Protein AF-A0A7G2JZI9-F1 (afdb_monomer_lite)

pLDDT: mean 90.61, std 13.91, range [40.75, 98.56]

Structure (mmCIF, N/CA/C/O backbone):
data_AF-A0A7G2JZI9-F1
#
_entry.id   AF-A0A7G2JZI9-F1
#
loop_
_atom_site.group_PDB
_atom_site.id
_atom_site.type_symbol
_atom_site.label_atom_id
_atom_site.label_alt_id
_atom_site.label_comp_id
_atom_site.label_asym_id
_atom_site.label_entity_id
_atom_site.label_seq_id
_atom_site.pdbx_PDB_ins_code
_atom_site.Cartn_x
_atom_site.Cartn_y
_atom_site.Cartn_z
_atom_site.occupancy
_atom_site.B_iso_or_equiv
_atom_site.auth_seq_id
_atom_site.auth_comp_id
_atom_site.auth_asym_id
_atom_site.auth_atom_id
_atom_site.pdbx_PDB_model_num
ATOM 1 N N . LEU A 1 1 ? 19.850 8.575 17.301 1.00 40.75 1 LEU A N 1
ATOM 2 C CA . LEU A 1 1 ? 19.938 7.254 16.638 1.00 40.75 1 LEU A CA 1
ATOM 3 C C . LEU A 1 1 ? 19.570 7.448 15.174 1.00 40.75 1 LEU A C 1
ATOM 5 O O . LEU A 1 1 ? 18.398 7.487 14.834 1.00 40.75 1 LEU A O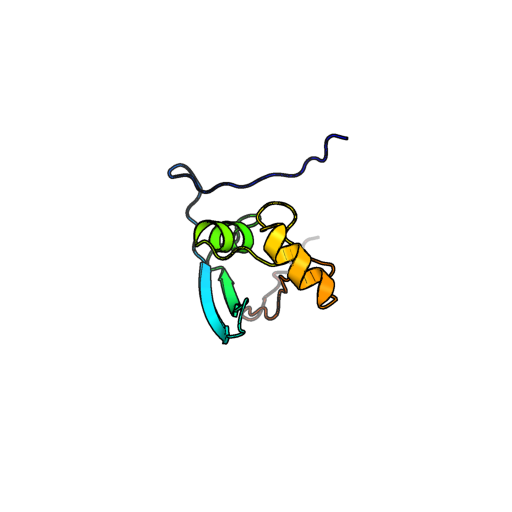 1
ATOM 9 N N . SER A 1 2 ? 20.567 7.726 14.338 1.00 44.88 2 SER A N 1
ATOM 10 C CA . SER A 1 2 ? 20.406 7.973 12.905 1.00 44.88 2 SER A CA 1
ATOM 11 C C . SER A 1 2 ? 20.150 6.647 12.182 1.00 44.88 2 SER A C 1
ATOM 13 O O . SER A 1 2 ? 21.097 5.981 11.759 1.00 44.88 2 SER A O 1
ATOM 15 N N . SER A 1 3 ? 18.891 6.217 12.081 1.00 48.19 3 SER A N 1
ATOM 16 C CA . SER A 1 3 ? 18.553 5.091 11.211 1.00 48.19 3 SER A CA 1
ATOM 17 C C . SER A 1 3 ? 18.741 5.562 9.766 1.00 48.19 3 SER A C 1
ATOM 19 O O . SER A 1 3 ? 18.225 6.605 9.373 1.00 48.19 3 SER A O 1
ATOM 21 N N . GLY A 1 4 ? 19.530 4.845 8.961 1.00 57.59 4 GLY A N 1
ATOM 22 C CA . GLY A 1 4 ? 19.762 5.139 7.537 1.00 57.59 4 GLY A CA 1
ATOM 23 C C . GLY A 1 4 ? 18.521 4.917 6.660 1.00 57.59 4 GLY A C 1
ATOM 24 O O . GLY A 1 4 ? 18.616 4.418 5.539 1.00 57.59 4 GLY A O 1
ATOM 25 N N . GLU A 1 5 ? 17.338 5.216 7.185 1.00 62.84 5 GLU A N 1
ATOM 26 C CA . GLU A 1 5 ? 16.055 4.919 6.586 1.00 62.84 5 GLU A CA 1
ATOM 27 C C . GLU A 1 5 ? 15.659 5.984 5.570 1.00 62.84 5 GLU A C 1
ATOM 29 O O . GLU A 1 5 ? 15.391 7.140 5.886 1.00 62.84 5 GLU A O 1
ATOM 34 N N . ARG A 1 6 ? 15.585 5.563 4.308 1.00 79.50 6 ARG A N 1
ATOM 35 C CA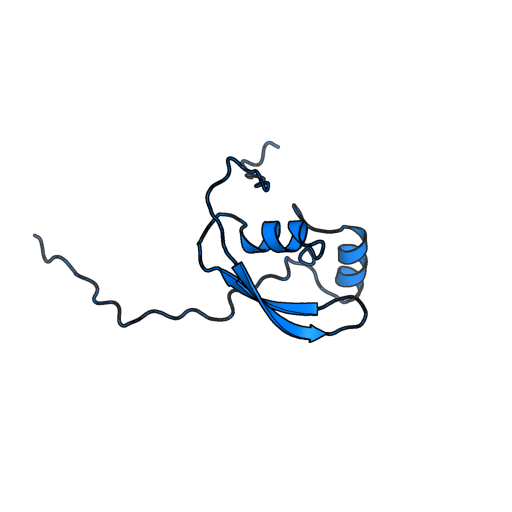 . ARG A 1 6 ? 15.200 6.430 3.195 1.00 79.50 6 ARG A CA 1
ATOM 36 C C . ARG A 1 6 ? 13.688 6.666 3.205 1.00 79.50 6 ARG A C 1
ATOM 38 O O . ARG A 1 6 ? 12.912 5.722 3.038 1.00 79.50 6 ARG A O 1
ATOM 45 N N . ILE A 1 7 ? 13.281 7.923 3.364 1.00 85.94 7 ILE A N 1
ATOM 46 C CA . ILE A 1 7 ? 11.924 8.385 3.047 1.00 85.94 7 ILE A CA 1
ATOM 47 C C . ILE A 1 7 ? 11.866 8.677 1.543 1.00 85.94 7 ILE A C 1
ATOM 49 O O . ILE A 1 7 ? 12.771 9.297 0.989 1.00 85.94 7 ILE A O 1
ATOM 53 N N . VAL A 1 8 ? 10.810 8.215 0.879 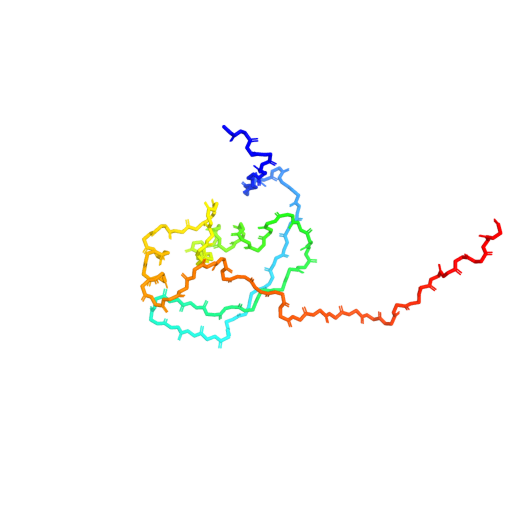1.00 91.81 8 VAL A N 1
ATOM 54 C CA . VAL A 1 8 ? 10.546 8.413 -0.551 1.00 91.81 8 VAL A CA 1
ATOM 55 C C . VAL A 1 8 ? 9.336 9.334 -0.687 1.00 91.81 8 VAL A C 1
ATOM 57 O O . VAL A 1 8 ? 8.373 9.198 0.059 1.00 91.81 8 VAL A O 1
ATOM 60 N N . ARG A 1 9 ? 9.387 10.288 -1.619 1.00 90.50 9 ARG A N 1
ATOM 61 C CA . ARG A 1 9 ? 8.309 11.254 -1.872 1.00 90.50 9 ARG A CA 1
ATOM 62 C C . ARG A 1 9 ? 7.962 11.281 -3.355 1.00 90.50 9 ARG A C 1
ATOM 64 O O . ARG A 1 9 ? 8.835 11.045 -4.190 1.00 90.50 9 ARG A O 1
ATOM 71 N N . VAL A 1 10 ? 6.705 11.590 -3.663 1.00 90.75 10 VAL A N 1
ATOM 72 C CA . VAL A 1 10 ? 6.274 11.888 -5.035 1.00 90.75 10 VAL A CA 1
ATOM 73 C C . VAL A 1 10 ? 6.871 13.232 -5.458 1.00 90.75 10 VAL A C 1
ATOM 75 O O . VAL A 1 10 ? 6.884 14.183 -4.680 1.00 90.75 10 VAL A O 1
ATOM 78 N N . SER A 1 11 ? 7.416 13.292 -6.670 1.00 93.38 11 SER A N 1
ATOM 79 C CA . SER A 1 11 ? 8.054 14.476 -7.249 1.00 93.38 11 SER A CA 1
ATOM 80 C C . SER A 1 11 ? 7.993 14.371 -8.768 1.00 93.38 11 SER A C 1
ATOM 82 O O . SER A 1 11 ? 8.170 13.280 -9.313 1.00 93.38 11 SER A O 1
ATOM 84 N N . GLU A 1 12 ? 7.785 15.499 -9.447 1.00 91.06 12 GLU A N 1
ATOM 85 C CA . GLU A 1 12 ? 7.811 15.577 -10.914 1.00 91.06 12 GLU A CA 1
ATOM 86 C C . GLU A 1 12 ? 9.177 15.192 -11.496 1.00 91.06 12 GLU A C 1
ATOM 88 O O . GLU A 1 12 ? 9.260 14.636 -12.585 1.00 91.06 12 GLU A O 1
ATOM 93 N N . GLN A 1 13 ? 10.256 15.430 -10.745 1.00 93.38 13 GLN A N 1
ATOM 94 C CA . GLN A 1 13 ? 11.621 15.042 -11.106 1.00 93.38 13 GLN A CA 1
ATOM 95 C C . GLN A 1 13 ? 11.953 13.597 -10.680 1.00 93.38 13 GLN A C 1
ATOM 97 O O . GLN A 1 13 ? 13.090 13.139 -10.822 1.00 93.38 13 GLN A O 1
ATOM 102 N N . GLY A 1 14 ? 10.983 12.874 -10.111 1.00 91.69 14 GLY A N 1
ATOM 103 C CA . GLY A 1 14 ? 11.129 11.498 -9.656 1.00 91.69 14 GLY A CA 1
ATOM 104 C C . GLY A 1 14 ? 11.240 10.487 -10.800 1.00 91.69 14 GLY A C 1
ATOM 105 O O . GLY A 1 14 ? 10.952 10.762 -11.962 1.00 91.69 14 GLY A O 1
ATOM 106 N N . LYS A 1 15 ? 11.648 9.257 -10.467 1.00 94.44 15 LYS A N 1
ATOM 107 C CA . LYS A 1 15 ? 11.660 8.161 -11.448 1.00 94.44 15 LYS A CA 1
ATOM 108 C C . LYS A 1 15 ? 10.218 7.771 -11.810 1.00 94.44 15 LYS A C 1
ATOM 110 O O . LYS A 1 15 ? 9.430 7.555 -10.883 1.00 94.44 15 LYS A O 1
ATOM 115 N N . PRO A 1 16 ? 9.898 7.553 -13.102 1.00 96.88 16 PRO A N 1
ATOM 116 C CA . PRO A 1 16 ? 8.598 7.029 -13.511 1.00 96.88 16 PRO A CA 1
ATOM 117 C C . PRO A 1 16 ? 8.250 5.751 -12.746 1.00 96.88 16 PRO A C 1
ATOM 119 O O . PRO A 1 16 ? 9.098 4.854 -12.600 1.00 96.88 16 PRO A O 1
ATOM 122 N N . SER A 1 17 ? 7.026 5.713 -12.221 1.00 97.56 17 SER A N 1
ATOM 123 C CA . SER A 1 17 ? 6.529 4.656 -11.342 1.00 97.56 17 SER A CA 1
ATOM 124 C C . SER A 1 17 ? 5.047 4.392 -11.616 1.00 97.56 17 SER A C 1
ATOM 126 O O . SER A 1 17 ? 4.260 5.332 -11.666 1.00 97.56 17 SER A O 1
ATOM 128 N N . GLU A 1 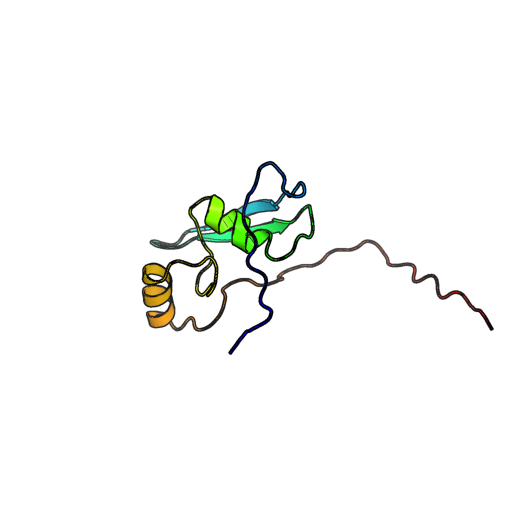18 ? 4.654 3.126 -11.759 1.00 98.25 18 GLU A N 1
ATOM 129 C CA . GLU A 1 18 ? 3.262 2.714 -12.007 1.00 98.25 18 GLU A CA 1
ATOM 130 C C . GLU A 1 18 ? 2.889 1.525 -11.109 1.00 98.25 18 GLU A C 1
ATOM 132 O O . GLU A 1 18 ? 3.596 0.514 -11.053 1.00 98.25 18 GLU A O 1
ATOM 137 N N . THR A 1 19 ? 1.748 1.639 -10.425 1.00 98.50 19 THR A N 1
ATOM 138 C CA . THR A 1 19 ? 1.131 0.566 -9.632 1.00 98.50 19 THR A CA 1
ATOM 139 C C . THR A 1 19 ? -0.335 0.471 -10.026 1.00 98.50 19 THR A C 1
ATOM 141 O O . THR A 1 19 ? -1.037 1.479 -10.000 1.00 98.50 19 THR A O 1
ATOM 144 N N . ARG A 1 20 ? -0.805 -0.729 -10.365 1.00 98.44 20 ARG A N 1
ATOM 145 C CA . ARG A 1 20 ? -2.222 -0.995 -10.642 1.00 98.44 20 ARG A CA 1
ATOM 146 C C . ARG A 1 20 ? -2.895 -1.522 -9.385 1.00 98.44 20 ARG A C 1
ATOM 148 O O . ARG A 1 20 ? -2.320 -2.372 -8.708 1.00 98.44 20 ARG A O 1
ATOM 155 N N . PHE A 1 21 ? -4.099 -1.048 -9.095 1.00 98.44 21 PHE A N 1
ATOM 156 C CA . PHE A 1 21 ? -4.867 -1.465 -7.925 1.00 98.44 21 PHE A CA 1
ATOM 157 C C . PHE A 1 21 ? -6.207 -2.064 -8.353 1.00 98.44 21 PHE A C 1
ATOM 159 O O . PHE A 1 21 ? -6.872 -1.522 -9.234 1.00 98.44 21 PHE A O 1
ATOM 166 N N . SER A 1 22 ? -6.607 -3.157 -7.709 1.00 98.19 22 SER A N 1
ATOM 167 C CA . SER A 1 22 ? -7.975 -3.679 -7.743 1.00 98.19 22 SER A CA 1
ATOM 168 C C . SER A 1 22 ? -8.501 -3.829 -6.322 1.00 98.19 22 SER A C 1
ATOM 170 O O . SER A 1 22 ? -7.750 -4.150 -5.402 1.00 98.19 22 SER A O 1
ATOM 172 N N . ILE A 1 23 ? -9.790 -3.564 -6.139 1.00 98.44 23 ILE A N 1
ATOM 173 C CA . ILE A 1 23 ? -10.462 -3.739 -4.852 1.00 98.44 23 ILE A CA 1
ATOM 174 C C . ILE A 1 23 ? -10.854 -5.207 -4.731 1.00 98.44 23 ILE A C 1
ATOM 176 O O . ILE A 1 23 ? -11.532 -5.723 -5.615 1.00 98.44 23 ILE A O 1
ATOM 180 N N . GLU A 1 24 ? -10.423 -5.850 -3.651 1.00 98.19 24 GLU A N 1
ATOM 181 C CA . GLU A 1 24 ? -10.779 -7.236 -3.331 1.00 98.19 24 GLU A CA 1
ATOM 182 C C . GLU A 1 24 ? -11.943 -7.265 -2.334 1.00 98.19 24 GLU A C 1
ATOM 184 O O . GLU A 1 24 ? -12.904 -8.002 -2.526 1.00 98.19 24 GLU A O 1
ATOM 189 N N . GLU A 1 25 ? -11.905 -6.409 -1.307 1.00 98.38 25 GLU A N 1
ATOM 190 C CA . GLU A 1 25 ? -12.961 -6.333 -0.294 1.00 98.38 25 GLU A CA 1
ATOM 191 C C . GLU A 1 25 ? -13.089 -4.917 0.279 1.00 98.38 25 GLU A C 1
ATOM 193 O O . GLU A 1 25 ? -12.100 -4.195 0.425 1.00 98.38 25 GLU A O 1
ATOM 198 N N . ARG A 1 26 ? -14.318 -4.508 0.611 1.00 98.19 26 ARG A N 1
ATOM 199 C CA . ARG A 1 26 ? -14.609 -3.226 1.264 1.00 98.19 26 ARG A CA 1
ATOM 200 C C . ARG A 1 26 ? -15.102 -3.476 2.682 1.00 98.19 26 ARG A C 1
ATOM 202 O O . ARG A 1 26 ? -16.065 -4.210 2.875 1.00 98.19 26 ARG A O 1
ATOM 209 N N . TYR A 1 27 ? -14.495 -2.793 3.640 1.00 96.19 27 TYR A N 1
ATOM 210 C CA . TYR A 1 27 ? -14.944 -2.724 5.025 1.00 96.19 27 TYR A CA 1
ATOM 211 C C . TYR A 1 27 ? -15.450 -1.311 5.333 1.00 96.19 27 TYR A C 1
ATOM 213 O O . TYR A 1 27 ? -15.313 -0.399 4.520 1.00 96.19 27 TYR A O 1
ATOM 221 N N . ILE A 1 28 ? -16.014 -1.117 6.527 1.00 91.94 28 ILE A N 1
ATOM 222 C CA . ILE A 1 28 ? -16.567 0.179 6.955 1.00 91.94 28 ILE A CA 1
ATOM 223 C C . ILE A 1 28 ? -15.495 1.282 6.937 1.00 91.94 28 ILE A C 1
ATOM 225 O O . ILE A 1 28 ? -15.734 2.348 6.381 1.00 91.94 28 ILE A O 1
ATOM 229 N N . ASN A 1 29 ? -14.305 1.002 7.479 1.00 91.50 29 ASN A N 1
ATOM 230 C CA . ASN A 1 29 ? -13.221 1.987 7.619 1.00 91.50 29 ASN A CA 1
ATOM 231 C C . ASN A 1 29 ? -11.945 1.618 6.845 1.00 91.50 29 ASN A C 1
ATOM 233 O O . ASN A 1 29 ? -10.919 2.266 7.010 1.00 91.50 29 ASN A O 1
ATOM 237 N N . ALA A 1 30 ? -11.969 0.560 6.031 1.00 96.88 30 ALA A N 1
ATOM 238 C CA . ALA A 1 30 ? -10.785 0.063 5.333 1.00 96.88 30 ALA A CA 1
ATOM 239 C C . ALA A 1 30 ? -11.163 -0.627 4.019 1.00 96.88 30 ALA A C 1
ATOM 241 O O . ALA A 1 30 ? -12.311 -0.998 3.795 1.00 96.88 30 ALA A O 1
ATOM 242 N N . THR A 1 31 ? -10.197 -0.821 3.127 1.00 98.38 31 THR A N 1
ATOM 243 C CA . THR A 1 31 ? -10.392 -1.577 1.882 1.00 98.38 31 THR A CA 1
ATOM 244 C C . THR A 1 31 ? -9.209 -2.508 1.679 1.00 98.38 31 THR A C 1
ATOM 246 O O . THR A 1 31 ? -8.059 -2.068 1.706 1.00 98.38 31 THR A O 1
ATOM 249 N N . LEU A 1 32 ? -9.484 -3.790 1.447 1.00 98.44 32 LEU A N 1
ATOM 250 C CA . LEU A 1 32 ? -8.477 -4.730 0.986 1.00 98.44 32 LEU A CA 1
ATOM 251 C C . LEU A 1 32 ? -8.280 -4.524 -0.514 1.00 98.44 32 LEU A C 1
ATOM 253 O O . LEU A 1 32 ? -9.211 -4.672 -1.309 1.00 98.44 32 LEU A O 1
ATOM 257 N N . VAL A 1 33 ? -7.055 -4.182 -0.900 1.00 98.50 33 VAL A N 1
ATOM 258 C CA . VAL A 1 33 ? -6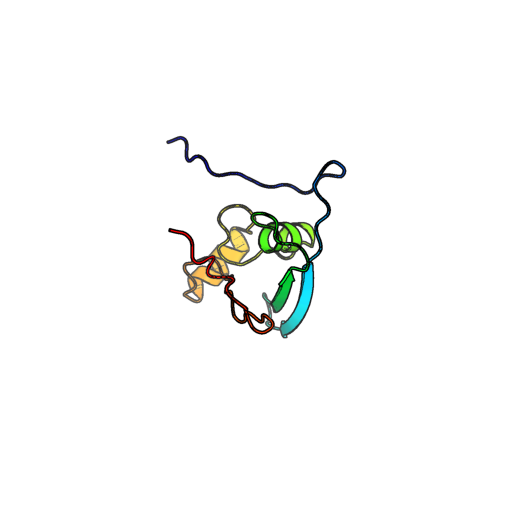.687 -3.968 -2.299 1.00 98.50 33 VAL A CA 1
ATOM 259 C C . VAL A 1 33 ? -5.580 -4.917 -2.715 1.00 98.50 33 VAL A C 1
ATOM 261 O O . VAL A 1 33 ? -4.614 -5.149 -1.986 1.00 98.50 33 VAL A O 1
ATOM 264 N N . LYS A 1 34 ? -5.674 -5.409 -3.944 1.00 98.56 34 LYS A N 1
ATOM 265 C CA . LYS A 1 34 ? -4.566 -6.056 -4.626 1.00 98.56 34 LYS A CA 1
ATOM 266 C C . LYS A 1 34 ? -3.772 -4.996 -5.372 1.00 98.56 34 LYS A C 1
ATOM 268 O O . LYS A 1 34 ? -4.262 -4.364 -6.306 1.00 98.56 34 LYS A O 1
ATOM 273 N N . ALA A 1 35 ? -2.524 -4.814 -4.957 1.00 98.44 35 ALA A N 1
ATOM 274 C CA . ALA A 1 35 ? -1.572 -3.923 -5.604 1.00 98.44 35 ALA A CA 1
ATOM 275 C C . ALA A 1 35 ? -0.643 -4.724 -6.525 1.00 98.44 35 ALA A C 1
ATOM 277 O O . ALA A 1 35 ? 0.025 -5.661 -6.092 1.00 98.44 35 ALA A O 1
ATOM 278 N N . SER A 1 36 ? -0.585 -4.339 -7.797 1.00 98.25 36 SER A N 1
ATOM 279 C CA . SER A 1 36 ? 0.285 -4.926 -8.818 1.00 98.25 36 SER A CA 1
ATOM 280 C C . SER A 1 36 ? 1.281 -3.863 -9.297 1.00 98.25 36 SER A C 1
ATOM 282 O O . SER A 1 36 ? 0.944 -3.061 -10.175 1.00 98.25 36 SER A O 1
ATOM 284 N N . PRO A 1 37 ? 2.483 -3.788 -8.697 1.00 97.62 37 PRO A N 1
ATOM 285 C CA . PRO A 1 37 ? 3.505 -2.838 -9.119 1.00 97.62 37 PRO A CA 1
ATOM 286 C C . PRO A 1 37 ? 4.022 -3.219 -10.515 1.00 97.62 37 PRO A C 1
ATOM 288 O O . PRO A 1 37 ? 4.548 -4.312 -10.707 1.00 97.62 37 PRO A O 1
ATOM 291 N N . VAL A 1 38 ? 3.857 -2.326 -11.494 1.00 98.19 38 VAL A N 1
ATOM 292 C CA . VAL A 1 38 ? 4.384 -2.505 -12.863 1.00 98.19 38 VAL A CA 1
ATOM 293 C C . VAL A 1 38 ? 5.879 -2.187 -12.887 1.00 98.19 38 VAL A C 1
ATOM 295 O O . VAL A 1 38 ? 6.669 -2.863 -13.540 1.00 98.19 38 VAL A O 1
ATOM 298 N N . THR A 1 39 ? 6.286 -1.187 -12.107 1.00 97.56 39 THR A N 1
ATOM 299 C CA . THR A 1 39 ? 7.687 -0.878 -11.793 1.00 97.56 39 THR A CA 1
ATOM 300 C C . THR A 1 39 ? 8.045 -1.321 -10.372 1.00 97.56 39 THR A C 1
ATOM 302 O O . THR A 1 39 ? 7.169 -1.426 -9.525 1.00 97.56 39 THR A O 1
ATOM 305 N N . GLY A 1 40 ? 9.332 -1.529 -10.072 1.00 96.31 40 GLY A N 1
ATOM 306 C CA . GLY A 1 40 ? 9.803 -1.986 -8.751 1.00 96.31 40 GLY A CA 1
ATOM 307 C C . GLY A 1 40 ? 10.592 -0.943 -7.950 1.00 96.31 40 GLY A C 1
ATOM 308 O O . GLY A 1 40 ? 11.756 -1.181 -7.629 1.00 96.31 40 GLY A O 1
ATOM 309 N N . ARG A 1 41 ? 10.033 0.244 -7.666 1.00 96.56 41 ARG A N 1
ATOM 310 C CA . ARG A 1 41 ? 10.732 1.277 -6.868 1.00 96.56 41 ARG A CA 1
ATOM 311 C C . ARG A 1 41 ? 10.622 1.030 -5.360 1.00 96.56 41 ARG A C 1
ATOM 313 O O . ARG A 1 41 ? 9.673 0.425 -4.865 1.00 96.56 41 ARG A O 1
ATOM 320 N N . THR A 1 42 ? 11.600 1.533 -4.607 1.00 95.62 42 THR A N 1
ATOM 321 C CA . THR A 1 42 ? 11.599 1.473 -3.138 1.00 95.62 42 THR A CA 1
ATOM 322 C C . THR A 1 42 ? 10.339 2.131 -2.578 1.00 95.62 42 THR A C 1
ATOM 324 O O . THR A 1 42 ? 10.034 3.266 -2.928 1.00 95.62 42 THR A O 1
ATOM 327 N N . HIS A 1 43 ? 9.620 1.416 -1.709 1.00 96.69 43 HIS A N 1
ATOM 328 C CA . HIS A 1 43 ? 8.366 1.864 -1.083 1.00 96.69 43 HIS A CA 1
ATOM 329 C C . HIS A 1 43 ? 7.237 2.245 -2.058 1.00 96.69 43 HIS A C 1
ATOM 331 O O . HIS A 1 43 ? 6.281 2.887 -1.638 1.00 96.69 43 HIS A O 1
ATOM 337 N N . GLN A 1 44 ? 7.302 1.839 -3.331 1.00 98.00 44 GLN A N 1
ATOM 338 C CA . GLN A 1 44 ? 6.391 2.333 -4.369 1.00 98.00 44 GLN A CA 1
ATOM 339 C C . GLN A 1 44 ? 4.909 2.190 -4.006 1.00 98.00 44 GLN A C 1
ATOM 341 O O . GLN A 1 44 ? 4.173 3.166 -4.084 1.00 98.00 44 GLN A O 1
ATOM 346 N N . ILE A 1 45 ? 4.480 0.998 -3.576 1.00 98.44 45 ILE A N 1
ATOM 347 C CA . ILE A 1 45 ? 3.080 0.760 -3.196 1.00 98.44 45 ILE A CA 1
ATOM 348 C C . ILE A 1 45 ? 2.690 1.682 -2.036 1.00 98.44 45 ILE A C 1
ATOM 350 O O . ILE A 1 45 ? 1.708 2.399 -2.161 1.00 98.44 45 ILE A O 1
ATOM 354 N N . ARG A 1 46 ? 3.509 1.729 -0.976 1.00 98.38 46 ARG A N 1
ATOM 355 C CA . ARG A 1 46 ? 3.282 2.536 0.238 1.00 98.38 46 ARG A CA 1
ATOM 356 C C . ARG A 1 46 ? 3.109 4.027 -0.073 1.00 98.38 46 ARG A C 1
ATOM 358 O O . ARG A 1 46 ? 2.180 4.665 0.409 1.00 98.38 46 ARG A O 1
ATOM 365 N N . VAL A 1 47 ? 3.989 4.575 -0.913 1.00 98.00 47 VAL A N 1
ATOM 366 C CA . VAL A 1 47 ? 3.941 5.988 -1.317 1.00 98.00 47 VAL A CA 1
ATOM 367 C C . VAL A 1 47 ? 2.760 6.255 -2.247 1.00 98.00 47 VAL A C 1
ATOM 369 O O . VAL A 1 47 ? 2.103 7.277 -2.103 1.00 98.00 47 VAL A O 1
ATOM 372 N N . HIS A 1 48 ? 2.449 5.352 -3.182 1.00 98.38 48 HIS A N 1
ATOM 373 C CA . HIS A 1 48 ? 1.312 5.533 -4.092 1.00 98.38 48 HIS A CA 1
ATOM 374 C C . HIS A 1 48 ? -0.028 5.504 -3.348 1.00 98.38 48 HIS A C 1
ATOM 376 O O . HIS A 1 48 ? -0.895 6.324 -3.634 1.00 98.38 48 HIS A O 1
ATOM 382 N N . THR A 1 49 ? -0.199 4.591 -2.390 1.00 98.31 49 THR A N 1
ATOM 383 C CA . THR A 1 49 ? -1.415 4.507 -1.570 1.00 98.31 49 THR A CA 1
ATOM 384 C C . THR A 1 49 ? -1.577 5.747 -0.691 1.00 98.31 49 THR A C 1
ATOM 386 O O . THR A 1 49 ? -2.664 6.313 -0.630 1.00 98.31 49 THR A O 1
ATOM 389 N N . GLN A 1 50 ? -0.485 6.240 -0.093 1.00 98.06 50 GLN A N 1
ATOM 390 C CA . GLN A 1 50 ? -0.487 7.493 0.667 1.00 98.06 50 GLN A CA 1
ATOM 391 C C . GLN A 1 50 ? -0.799 8.708 -0.217 1.00 98.06 50 GLN A C 1
ATOM 393 O O . GLN A 1 50 ? -1.637 9.527 0.147 1.00 98.06 50 GLN A O 1
ATOM 398 N N . TYR A 1 51 ? -0.188 8.800 -1.400 1.00 97.19 51 TYR A N 1
ATOM 399 C CA . TYR A 1 51 ? -0.450 9.870 -2.364 1.00 97.19 51 TYR A CA 1
ATOM 400 C C . TYR A 1 51 ? -1.909 9.887 -2.841 1.00 97.19 51 TYR A C 1
ATOM 402 O O . TYR A 1 51 ? -2.481 10.955 -3.031 1.00 97.19 51 TYR A O 1
ATOM 410 N N . ALA A 1 52 ? -2.530 8.713 -2.980 1.00 97.12 52 ALA A N 1
ATOM 411 C CA . ALA A 1 52 ? -3.945 8.579 -3.316 1.00 97.12 52 ALA A CA 1
ATOM 412 C C . ALA A 1 52 ? -4.901 8.871 -2.138 1.00 97.12 52 ALA A C 1
ATOM 414 O O . ALA A 1 52 ? -6.111 8.774 -2.316 1.00 97.12 52 ALA A O 1
ATOM 415 N N . GLY A 1 53 ? -4.390 9.200 -0.945 1.00 97.25 53 GLY A N 1
ATOM 416 C CA . GLY A 1 53 ? -5.200 9.474 0.248 1.00 97.25 53 GLY A CA 1
ATOM 417 C C . GLY A 1 53 ? -5.677 8.227 1.001 1.00 97.25 53 GLY A C 1
ATOM 418 O O . GLY A 1 53 ? -6.539 8.328 1.869 1.00 97.25 53 GLY A O 1
ATOM 419 N N . HIS A 1 54 ? -5.124 7.053 0.694 1.00 97.88 54 HIS A N 1
ATOM 420 C CA . HIS A 1 54 ? -5.496 5.773 1.300 1.00 97.88 54 HIS A CA 1
ATOM 421 C C . HIS A 1 54 ? -4.254 5.032 1.819 1.00 97.88 54 HIS A C 1
ATOM 423 O O . HIS A 1 54 ? -3.891 3.997 1.261 1.00 97.88 54 HIS A O 1
ATOM 429 N N . PRO A 1 55 ? -3.542 5.565 2.828 1.00 97.88 55 PRO A N 1
ATOM 430 C CA . PRO A 1 55 ? -2.308 4.964 3.324 1.00 97.88 55 PRO A CA 1
ATOM 431 C C . PRO A 1 55 ? -2.525 3.550 3.892 1.00 97.88 55 PRO A C 1
ATOM 433 O O . PRO A 1 55 ? -3.622 3.181 4.308 1.00 97.88 55 PRO A O 1
ATOM 436 N N . ILE A 1 56 ? -1.464 2.737 3.892 1.00 98.38 56 ILE A N 1
ATOM 437 C CA . ILE A 1 56 ? -1.515 1.359 4.402 1.00 98.38 56 ILE A CA 1
ATOM 438 C C . ILE A 1 56 ? -1.535 1.389 5.932 1.00 98.38 56 ILE A C 1
ATOM 440 O O . ILE A 1 56 ? -0.782 2.147 6.539 1.00 98.38 56 ILE A O 1
ATOM 444 N N . ALA A 1 57 ? -2.349 0.522 6.537 1.00 98.12 57 ALA A N 1
ATOM 445 C CA . ALA A 1 57 ? -2.386 0.339 7.983 1.00 98.12 57 ALA A CA 1
ATOM 446 C C . ALA A 1 57 ? -1.012 -0.076 8.540 1.00 98.12 57 ALA A C 1
ATOM 448 O O . ALA A 1 57 ? -0.350 -0.971 7.993 1.00 98.12 57 ALA A O 1
ATOM 449 N N . LEU A 1 58 ? -0.639 0.521 9.670 1.00 97.62 58 LEU A N 1
ATOM 450 C CA . LEU A 1 58 ? 0.588 0.281 10.430 1.00 97.62 58 LEU A CA 1
ATOM 451 C C . LEU A 1 58 ? 1.842 0.546 9.583 1.00 97.62 58 LEU A C 1
ATOM 453 O O . LEU A 1 58 ? 2.834 -0.188 9.631 1.00 97.62 58 LEU A O 1
ATOM 457 N N . ASP A 1 59 ? 1.780 1.582 8.748 1.00 97.44 59 ASP A N 1
ATOM 458 C CA . ASP A 1 59 ? 2.924 2.095 8.008 1.00 97.44 59 ASP A CA 1
ATOM 459 C C . ASP A 1 59 ? 3.579 3.246 8.782 1.00 97.44 59 ASP A C 1
ATOM 461 O O . ASP A 1 59 ? 3.192 4.4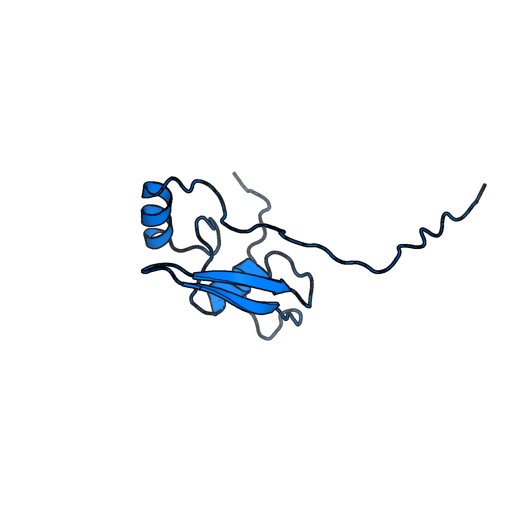01 8.646 1.00 97.44 59 ASP A O 1
ATOM 465 N N . ASP A 1 60 ? 4.651 2.956 9.520 1.00 95.06 60 ASP A N 1
ATOM 466 C CA . ASP A 1 60 ? 5.337 3.943 10.375 1.00 95.06 60 ASP A CA 1
ATOM 467 C C . ASP A 1 60 ? 5.817 5.223 9.656 1.00 95.06 60 ASP A C 1
ATOM 469 O O . ASP A 1 60 ? 6.155 6.214 10.307 1.00 95.06 60 ASP A O 1
ATOM 473 N N . LYS A 1 61 ? 5.918 5.213 8.317 1.00 93.88 61 LYS A N 1
ATOM 474 C CA . LYS A 1 61 ? 6.490 6.321 7.526 1.00 93.88 61 LYS A CA 1
ATOM 475 C C . LYS A 1 61 ? 5.458 7.081 6.710 1.00 93.88 61 LYS A C 1
ATOM 477 O O . LYS A 1 61 ? 5.607 8.289 6.537 1.00 93.88 61 LYS A O 1
ATOM 482 N N . TYR A 1 62 ? 4.480 6.372 6.156 1.00 96.38 62 TYR A N 1
ATOM 483 C CA . TYR A 1 62 ? 3.484 6.922 5.233 1.00 96.38 62 TYR A CA 1
ATOM 484 C C . TYR A 1 62 ? 2.044 6.676 5.708 1.00 96.38 62 TYR A C 1
ATOM 486 O O . TYR A 1 62 ? 1.118 6.952 4.953 1.00 96.38 62 TYR A O 1
ATOM 494 N N . GLY A 1 63 ? 1.870 6.126 6.910 1.00 95.31 63 GLY A N 1
ATOM 495 C CA . GLY A 1 63 ? 0.596 5.783 7.533 1.00 95.31 63 GLY A CA 1
ATOM 496 C C . GLY A 1 63 ? -0.147 6.971 8.137 1.00 95.31 63 GLY A C 1
ATOM 497 O O . GLY A 1 63 ? 0.350 8.100 8.178 1.00 95.31 63 GLY A O 1
ATOM 498 N N . ASP A 1 64 ? -1.341 6.677 8.637 1.00 96.94 64 ASP A N 1
ATOM 499 C CA . ASP A 1 64 ? -2.179 7.590 9.407 1.00 96.94 64 ASP A CA 1
ATOM 500 C C . ASP A 1 64 ? -2.276 7.067 10.845 1.00 96.94 64 ASP A C 1
ATOM 502 O O . ASP A 1 64 ? -2.703 5.939 11.080 1.00 96.94 64 ASP A O 1
ATOM 506 N N . LYS A 1 65 ? -1.873 7.887 11.820 1.00 96.12 65 LYS A N 1
ATOM 507 C CA . LYS A 1 65 ? -1.783 7.463 13.225 1.00 96.12 65 LYS A CA 1
ATOM 508 C C . LYS A 1 65 ? -3.143 7.180 13.862 1.00 96.12 65 LYS A C 1
ATOM 510 O O . LYS A 1 65 ? -3.223 6.319 14.739 1.00 96.12 65 LYS A O 1
ATOM 515 N N . ASP A 1 66 ? -4.185 7.900 13.458 1.00 96.62 66 ASP A N 1
ATOM 516 C CA . ASP A 1 66 ? -5.528 7.719 14.005 1.00 96.62 66 ASP A CA 1
ATOM 517 C C . ASP A 1 66 ? -6.149 6.440 13.444 1.00 96.62 66 ASP A C 1
ATOM 519 O O . ASP A 1 66 ? -6.733 5.650 14.192 1.00 96.62 66 ASP A O 1
ATOM 523 N N . PHE A 1 67 ? -5.942 6.180 12.151 1.00 96.62 67 PHE A N 1
ATOM 524 C CA . PHE A 1 67 ? -6.309 4.911 11.529 1.00 96.62 67 PHE A CA 1
ATOM 525 C C . PHE A 1 67 ? -5.540 3.733 12.142 1.00 96.62 67 PHE A C 1
ATOM 527 O O . PHE A 1 67 ? -6.137 2.716 12.501 1.00 96.62 67 PHE A O 1
ATOM 534 N N . ASP A 1 68 ? -4.232 3.881 12.352 1.00 97.06 68 ASP A N 1
ATOM 535 C CA . ASP A 1 68 ? -3.391 2.841 12.943 1.00 97.06 68 ASP A CA 1
ATOM 536 C C . ASP A 1 68 ? -3.815 2.504 14.371 1.00 97.06 68 ASP A C 1
ATOM 538 O O . ASP A 1 68 ? -3.790 1.337 14.762 1.00 97.06 68 ASP A O 1
ATOM 542 N N . LYS A 1 69 ? -4.247 3.493 15.160 1.00 96.44 69 LYS A N 1
ATOM 543 C CA . LYS A 1 69 ? -4.790 3.247 16.499 1.00 96.44 69 LYS A CA 1
ATOM 544 C C . LYS A 1 69 ? -6.027 2.346 16.442 1.00 96.44 69 LYS A C 1
ATOM 546 O O . LYS A 1 69 ? -6.079 1.360 17.173 1.00 96.44 69 LYS A O 1
ATOM 551 N N . GLN A 1 70 ? -6.969 2.632 15.542 1.00 95.94 70 GLN A N 1
ATOM 552 C CA . GLN A 1 70 ? -8.165 1.800 15.352 1.00 95.94 70 GLN A CA 1
ATOM 553 C C . GLN A 1 70 ? -7.798 0.375 14.920 1.00 95.94 70 GLN A C 1
ATOM 555 O O . GLN A 1 70 ? -8.373 -0.597 15.401 1.00 95.94 70 GLN A O 1
ATOM 560 N N . MET A 1 71 ? -6.817 0.231 14.028 1.00 96.38 71 MET A N 1
ATOM 561 C CA . MET A 1 71 ? -6.379 -1.084 13.558 1.00 96.38 71 MET A CA 1
ATOM 562 C C . MET A 1 71 ? -5.625 -1.879 14.638 1.00 96.38 71 MET A C 1
ATOM 564 O O . MET A 1 71 ? -5.807 -3.094 14.737 1.00 96.38 71 MET A O 1
ATOM 568 N N . ASN A 1 72 ? -4.836 -1.216 15.490 1.00 95.31 72 ASN A N 1
ATOM 569 C CA . ASN A 1 72 ? -4.199 -1.840 16.656 1.00 95.31 72 ASN A CA 1
ATOM 570 C C . ASN A 1 72 ? -5.231 -2.396 17.647 1.00 95.31 72 ASN A C 1
ATOM 572 O O . ASN A 1 72 ? -5.039 -3.494 18.167 1.00 95.31 72 ASN A O 1
ATOM 576 N N . GLU A 1 73 ? -6.336 -1.681 17.884 1.00 95.62 73 GLU A N 1
ATOM 577 C CA . GLU A 1 73 ? -7.440 -2.147 18.741 1.00 95.62 73 GLU A CA 1
ATOM 578 C C . GLU A 1 73 ? -8.109 -3.422 18.188 1.00 95.62 73 GLU A C 1
ATOM 580 O O . GLU A 1 73 ? -8.581 -4.256 18.958 1.00 95.62 73 GLU A O 1
ATOM 585 N N . LEU A 1 74 ? -8.070 -3.627 16.865 1.00 94.75 74 LEU A N 1
ATOM 586 C CA . LEU A 1 74 ? -8.506 -4.860 16.193 1.00 94.75 74 LEU A CA 1
ATOM 587 C C . LEU A 1 74 ? -7.432 -5.968 16.181 1.00 94.75 74 LEU A C 1
ATOM 589 O O . LEU A 1 74 ? -7.649 -7.036 15.607 1.00 94.75 74 LEU A O 1
ATOM 593 N N . GLY A 1 75 ? -6.276 -5.737 16.809 1.00 96.00 75 GLY A N 1
ATOM 594 C CA . GLY A 1 75 ? -5.187 -6.705 16.954 1.00 96.00 75 GLY A CA 1
ATOM 595 C C . GLY A 1 75 ? -4.107 -6.642 15.871 1.00 96.00 75 GLY A C 1
ATOM 596 O O . GLY A 1 75 ? -3.211 -7.490 15.858 1.00 96.00 75 GLY A O 1
ATOM 597 N N . LEU A 1 76 ? -4.149 -5.662 14.963 1.00 96.00 76 LEU A N 1
ATOM 598 C CA . LEU A 1 76 ? -3.123 -5.512 13.935 1.00 96.00 76 LEU A CA 1
ATOM 599 C C . LEU A 1 76 ? -1.891 -4.772 14.472 1.00 96.00 76 LEU A C 1
ATOM 601 O O . LEU A 1 76 ? -1.998 -3.632 14.891 1.00 96.00 76 LEU A O 1
ATOM 605 N N . ASN A 1 77 ? -0.707 -5.385 14.389 1.00 96.00 77 ASN A N 1
ATOM 606 C CA . ASN A 1 77 ? 0.518 -4.880 15.031 1.00 96.00 77 ASN A CA 1
ATOM 607 C C . ASN A 1 77 ? 1.724 -4.711 14.086 1.00 96.00 77 ASN A C 1
ATOM 609 O O . ASN A 1 77 ? 2.865 -4.605 14.537 1.00 96.00 77 ASN A O 1
ATOM 613 N N . ARG A 1 78 ? 1.501 -4.750 12.769 1.00 97.31 78 ARG A N 1
ATOM 614 C CA . ARG A 1 78 ? 2.553 -4.632 11.752 1.00 97.31 78 ARG A CA 1
ATOM 615 C C . ARG A 1 78 ? 1.995 -4.069 10.457 1.00 97.31 78 ARG A C 1
ATOM 617 O O . ARG A 1 78 ? 0.807 -4.237 10.189 1.00 97.31 78 ARG A O 1
ATOM 624 N N . LEU A 1 79 ? 2.882 -3.546 9.612 1.00 98.12 79 LEU A N 1
ATOM 625 C CA . LEU A 1 79 ? 2.562 -3.113 8.252 1.00 98.12 79 LEU A CA 1
ATOM 626 C C . LEU A 1 79 ? 1.678 -4.135 7.519 1.00 98.12 79 LEU A C 1
ATOM 628 O O . LEU A 1 79 ? 2.087 -5.286 7.297 1.00 98.12 79 LEU A O 1
ATOM 632 N N . PHE A 1 80 ? 0.495 -3.691 7.087 1.00 97.88 80 PHE A N 1
ATOM 633 C CA . PHE A 1 80 ? -0.472 -4.511 6.352 1.00 97.88 80 PHE A CA 1
ATOM 634 C C . PHE A 1 80 ? -0.171 -4.554 4.850 1.00 97.88 80 PHE A C 1
ATOM 636 O O . PHE A 1 80 ? -0.994 -4.234 3.997 1.00 97.88 80 PHE A O 1
ATOM 643 N N . LEU A 1 81 ? 1.053 -4.954 4.513 1.00 98.25 81 LEU A N 1
ATOM 644 C CA . LEU A 1 81 ? 1.490 -5.180 3.142 1.00 98.25 81 LEU A CA 1
ATOM 645 C C . LEU A 1 81 ? 2.066 -6.590 3.039 1.00 98.25 81 LEU A C 1
ATOM 647 O O . LEU A 1 81 ? 2.944 -6.973 3.814 1.00 98.25 81 LEU A O 1
ATOM 651 N N . HIS A 1 82 ? 1.572 -7.371 2.085 1.00 98.00 82 HIS A N 1
ATOM 652 C CA . HIS A 1 82 ? 1.975 -8.760 1.908 1.00 98.00 82 HIS A CA 1
ATOM 653 C C . HIS A 1 82 ? 2.202 -9.079 0.429 1.00 98.00 82 HIS A C 1
ATOM 655 O O . HIS A 1 82 ? 1.354 -8.798 -0.418 1.00 98.00 82 HIS A O 1
ATOM 661 N N . ALA A 1 83 ? 3.350 -9.684 0.118 1.00 97.56 83 ALA A N 1
ATOM 662 C CA . ALA A 1 83 ? 3.650 -10.189 -1.217 1.00 97.56 83 ALA A CA 1
ATOM 663 C C . ALA A 1 83 ? 2.907 -11.516 -1.444 1.00 97.56 83 ALA A C 1
ATOM 665 O O . ALA A 1 83 ? 3.467 -12.592 -1.265 1.00 97.56 83 ALA A O 1
ATOM 666 N N . PHE A 1 84 ? 1.629 -11.418 -1.809 1.00 97.00 84 PHE A N 1
ATOM 667 C CA . PHE A 1 84 ? 0.722 -12.564 -1.930 1.00 97.00 84 PHE A CA 1
ATOM 668 C C . PHE A 1 84 ? 1.039 -13.498 -3.110 1.00 97.00 84 PHE A C 1
ATOM 670 O O . PHE A 1 84 ? 0.808 -14.701 -3.034 1.00 97.00 84 PHE A O 1
ATOM 677 N N . SER A 1 85 ? 1.540 -12.964 -4.226 1.00 96.38 85 SER A N 1
ATOM 678 C CA . SER A 1 85 ? 1.809 -13.753 -5.430 1.00 96.38 85 SER A CA 1
ATOM 679 C C . SER A 1 85 ? 3.004 -13.202 -6.194 1.00 96.38 85 SER A C 1
ATOM 681 O O . SER A 1 85 ? 3.192 -11.990 -6.291 1.00 96.38 85 SER A O 1
ATOM 683 N N . ILE A 1 86 ? 3.785 -14.112 -6.769 1.00 95.38 86 ILE A N 1
ATOM 684 C CA . ILE A 1 86 ? 4.841 -13.820 -7.732 1.00 95.38 86 ILE A CA 1
ATOM 685 C C . ILE A 1 86 ? 4.660 -14.748 -8.932 1.00 95.38 86 ILE A C 1
ATOM 687 O O . ILE A 1 86 ? 4.325 -15.922 -8.780 1.00 95.38 86 ILE A O 1
ATOM 691 N N . ARG A 1 87 ? 4.860 -14.217 -10.137 1.00 92.94 87 ARG A N 1
ATOM 692 C CA . ARG A 1 87 ? 4.829 -14.990 -11.378 1.00 92.94 87 ARG A CA 1
ATOM 693 C C . ARG A 1 87 ? 6.037 -14.613 -12.216 1.00 92.94 87 ARG A C 1
ATOM 695 O O . ARG A 1 87 ? 6.311 -13.435 -12.409 1.00 92.94 87 ARG A O 1
ATOM 702 N N . PHE A 1 88 ? 6.717 -15.621 -12.730 1.00 91.25 88 PHE A N 1
ATOM 703 C CA . PHE A 1 88 ? 7.792 -15.486 -13.699 1.00 91.25 88 PHE A CA 1
ATOM 704 C C . PHE A 1 88 ? 7.651 -16.608 -14.724 1.00 91.25 88 PHE A C 1
ATOM 706 O O . PHE A 1 88 ? 7.179 -17.700 -14.399 1.00 91.25 88 PHE A O 1
ATOM 713 N N . GLU A 1 89 ? 8.027 -16.334 -15.967 1.00 88.19 89 GLU A N 1
ATOM 714 C CA . GLU A 1 89 ? 8.205 -17.394 -16.955 1.00 88.19 89 GLU A CA 1
ATOM 715 C C . GLU A 1 89 ? 9.463 -18.203 -16.627 1.00 88.19 89 GLU A C 1
ATOM 717 O O . GLU A 1 89 ? 10.332 -17.747 -15.879 1.00 88.19 89 GLU A O 1
ATOM 722 N N . LYS A 1 90 ? 9.527 -19.434 -17.148 1.00 79.81 90 LYS A N 1
ATOM 723 C CA . LYS A 1 90 ? 10.566 -20.424 -16.845 1.00 79.81 90 LYS A CA 1
ATOM 724 C C . LYS A 1 90 ? 11.954 -19.778 -16.834 1.00 79.81 90 LYS A C 1
ATOM 726 O O . LYS A 1 90 ? 12.464 -19.351 -17.866 1.00 79.81 90 LYS A O 1
ATOM 731 N N . ILE A 1 91 ? 12.570 -19.742 -15.656 1.00 75.31 91 ILE A N 1
ATOM 732 C CA . ILE A 1 91 ? 13.920 -19.213 -15.488 1.00 75.31 91 ILE A CA 1
ATOM 733 C C . ILE A 1 91 ? 14.876 -20.236 -16.105 1.00 75.31 91 ILE A C 1
ATOM 735 O O . ILE A 1 91 ? 15.123 -21.292 -15.524 1.00 75.31 91 ILE A O 1
ATOM 739 N N . ILE A 1 92 ? 15.423 -19.942 -17.285 1.00 75.44 92 ILE A N 1
ATOM 740 C CA . ILE A 1 92 ? 16.641 -20.615 -17.738 1.00 75.44 92 ILE A CA 1
ATOM 741 C C . ILE A 1 92 ? 17.777 -19.934 -16.985 1.00 75.44 92 ILE A C 1
ATOM 743 O O . ILE A 1 92 ? 18.267 -18.879 -17.387 1.00 75.44 92 ILE A O 1
ATOM 747 N N . LEU A 1 93 ? 18.169 -20.516 -15.851 1.00 67.31 93 LEU A N 1
ATOM 748 C CA . LEU A 1 93 ? 19.431 -20.155 -15.222 1.00 67.31 93 LEU A CA 1
ATOM 749 C C . LEU A 1 93 ? 20.526 -20.505 -16.230 1.00 67.31 93 LEU A C 1
ATOM 751 O O . LEU A 1 93 ? 20.822 -21.678 -16.453 1.00 67.31 93 LEU A O 1
ATOM 755 N N . ARG A 1 94 ? 21.115 -19.492 -16.871 1.00 62.88 94 ARG A N 1
ATOM 756 C CA . ARG A 1 94 ? 22.364 -19.668 -17.606 1.00 62.88 94 ARG A CA 1
ATOM 757 C C . ARG A 1 94 ? 23.451 -19.875 -16.559 1.00 62.88 94 ARG A C 1
ATOM 759 O O . ARG A 1 94 ? 24.117 -18.929 -16.153 1.00 62.88 94 ARG A O 1
ATOM 766 N N . ILE A 1 95 ? 23.587 -21.113 -16.088 1.00 66.81 95 ILE A N 1
ATOM 767 C CA . ILE A 1 95 ? 24.804 -21.554 -15.419 1.00 66.81 95 ILE A CA 1
ATOM 768 C C . ILE A 1 95 ? 25.867 -21.463 -16.508 1.00 66.81 95 ILE A C 1
ATOM 770 O O . ILE A 1 95 ? 25.883 -22.286 -17.418 1.00 66.81 95 ILE A O 1
ATOM 774 N N . LEU A 1 96 ? 26.663 -20.393 -16.502 1.00 57.44 96 LEU A N 1
ATOM 775 C CA . LEU A 1 96 ? 27.876 -20.358 -17.304 1.00 57.44 96 LEU A CA 1
ATOM 776 C C . LEU A 1 96 ? 28.789 -21.444 -16.724 1.00 57.44 96 LEU A C 1
ATOM 778 O O . LEU A 1 96 ? 29.170 -21.327 -15.559 1.00 57.44 96 LEU A O 1
ATOM 782 N N . PRO A 1 97 ? 29.114 -22.507 -17.477 1.00 60.34 97 PRO A N 1
ATOM 783 C CA . PRO A 1 97 ? 30.131 -23.439 -17.049 1.00 60.34 97 PRO A CA 1
ATOM 784 C C . PRO A 1 97 ? 31.473 -22.805 -17.410 1.00 60.34 97 PRO A C 1
ATOM 786 O O . PRO A 1 97 ? 31.946 -22.960 -18.529 1.00 60.34 97 PRO A O 1
ATOM 789 N N . TYR A 1 98 ? 32.055 -22.040 -16.495 1.00 50.28 98 TYR A N 1
ATOM 790 C CA . TYR A 1 98 ? 33.478 -21.705 -16.549 1.00 50.28 98 TYR A CA 1
ATOM 791 C C . TYR A 1 98 ? 34.025 -21.868 -15.128 1.00 50.28 98 TYR A C 1
ATOM 793 O O . TYR A 1 98 ? 33.479 -21.273 -14.200 1.00 50.28 98 TYR A O 1
ATOM 801 N N . PHE A 1 99 ? 34.815 -22.923 -14.884 1.00 52.06 99 PHE A N 1
ATOM 802 C CA . PHE A 1 99 ? 36.249 -23.035 -15.219 1.00 52.06 99 PHE A CA 1
ATOM 803 C C . PHE A 1 99 ? 37.061 -21.992 -14.461 1.00 52.06 99 PHE A C 1
ATOM 805 O O . PHE A 1 99 ? 36.882 -20.791 -14.756 1.00 52.06 99 PHE A O 1
#

Sequence (99 aa):
LSSGERIVRVSEQGKPSETRFSIEERYINATLVKASPVTGRTHQIRVHTQYAGHPIALDDKYGDKDFDKQMNELGLNRLFLHAFSIRFEKIILRILPYF

InterPro domains:
  IPR006145 Pseudouridine synthase, RsuA/RluA-like [PF00849] (12-50)
  IPR006145 Pseudouridine synthase, RsuA/RluA-like [cd02869] (4-88)
  IPR020103 Pseudouridine synthase, catalytic domain superfamily [SSF55120] (5-90)
  IPR050188 RluA Pseudouridine Synthase [PTHR21600] (10-89)

Foldseek 3Di:
DDDPDDDDADDPPDDDWDKDWDFPADDPLATDIDIDTPDDDDCRVQRVCLVVVRHWAADPRSDDPVSNVVVVVVVDDHTPDDPPDDDDPDDPPPPPPDD

Organism: NCBI:txid456482

Secondary structure (DSSP, 8-state):
-----------TTSPP--EEEEEEEE-SS-EEEEEEESS--TTHHHHHHHHTT-PPTT-TTT--HHHHHHHHHTT--S---------------------

Radius of gyration: 17.4 Å; chains: 1; bounding box: 53×39×36 Å